Protein AF-A0A2Y9DBA9-F1 (afdb_monomer_lite)

pLDDT: mean 85.5, std 13.49, range [43.66, 98.62]

Foldseek 3Di:
DDDDDDDPCPPPDDPDCVSVVVPDDDDDDDDPVVVVVVVVVVVVVVVVVVVVVVVVVVLADDDDDDLCADPDADDSVVQNVQQPPDVPGPDDDDDDDDDDPDDGPDDDDDDDDDPPDCCVPPCNVVPDDPCVVVVHDPVVVVVVVVVVD

InterPro domains:
  IPR005045 CDC50/LEM3 family [PF03381] (53-137)
  IPR005045 CDC50/LEM3 family [PTHR10926] (10-135)

Organism: NCBI:txid127582

Secondary structure (DSSP, 8-state):
-------TTTTPPP--TTTTT----------HHHHHHHHHHHHHHHHHHHHHHHHHHHT--------S--TTS-THHHHHHHHTT-SSPP----------SS---S--------TT--TT-HHHHHS--HHHHTT--HHHHHHHHTT--

Radius of gyration: 33.94 Å; chains: 1; bounding box: 108×29×64 Å

Sequence (149 aa):
MTWSVTARGAHQPDNTAFTQQRLPAWQPLLSAGITLPLFFCAGLAFIGLGLGLYYTSNGIKELEYDYTGTSGTGNCSACAAAAEGRAPPPSCQCAWYFSLSEFFQGPVFLYYELSNFYQNYRRYVVSRDNAQLSGLLAITALTKEQVEY

Structure (mmCIF, N/CA/C/O backbone):
data_AF-A0A2Y9DBA9-F1
#
_entry.id   AF-A0A2Y9DBA9-F1
#
loop_
_atom_site.group_PDB
_atom_site.id
_atom_site.type_symbol
_atom_site.label_atom_id
_atom_site.label_alt_id
_atom_site.label_comp_id
_atom_site.label_asym_id
_atom_site.label_entity_id
_atom_site.label_seq_id
_atom_site.pdbx_PDB_ins_code
_atom_site.Cartn_x
_atom_site.Cartn_y
_atom_site.Cartn_z
_atom_site.occupancy
_atom_site.B_iso_or_equiv
_atom_site.auth_seq_id
_atom_site.auth_comp_id
_atom_site.auth_asym_id
_atom_site.auth_atom_id
_atom_site.pdbx_PDB_model_num
ATOM 1 N N . MET A 1 1 ? -84.149 2.862 5.071 1.00 43.66 1 MET A N 1
ATOM 2 C CA . MET A 1 1 ? -82.824 3.477 5.298 1.00 43.66 1 MET A CA 1
ATOM 3 C C . MET A 1 1 ? -82.266 2.909 6.590 1.00 43.66 1 MET A C 1
ATOM 5 O O . MET A 1 1 ? -82.730 3.279 7.658 1.00 43.66 1 MET A O 1
ATOM 9 N N . THR A 1 2 ? -81.364 1.938 6.495 1.00 44.06 2 THR A N 1
ATOM 10 C CA . THR A 1 2 ? -80.711 1.308 7.650 1.00 44.06 2 THR A CA 1
ATOM 11 C C . THR A 1 2 ? -79.307 1.888 7.762 1.00 44.06 2 THR A C 1
ATOM 13 O O . THR A 1 2 ? -78.480 1.667 6.882 1.00 44.06 2 THR A O 1
ATOM 16 N N . TRP A 1 3 ? -79.053 2.679 8.799 1.00 53.03 3 TRP A N 1
ATOM 17 C CA . TRP A 1 3 ? -77.713 3.160 9.120 1.00 53.03 3 TRP A CA 1
ATOM 18 C C . TRP A 1 3 ? -76.936 2.007 9.765 1.00 53.03 3 TRP A C 1
ATOM 20 O O . TRP A 1 3 ? -77.411 1.365 10.700 1.00 53.03 3 TRP A O 1
ATOM 30 N N . SER A 1 4 ? -75.764 1.690 9.223 1.00 56.81 4 SER A N 1
ATOM 31 C CA . SER A 1 4 ? -74.850 0.714 9.809 1.00 56.81 4 SER A CA 1
ATOM 32 C C . SER A 1 4 ? -74.238 1.298 11.080 1.00 56.81 4 SER A C 1
ATOM 34 O O . SER A 1 4 ? -73.645 2.376 11.040 1.00 56.81 4 SER A O 1
ATOM 36 N N . VAL A 1 5 ? -74.361 0.582 12.196 1.00 58.19 5 VAL A N 1
ATOM 37 C CA . VAL A 1 5 ? -73.677 0.898 13.454 1.00 58.19 5 VAL A CA 1
ATOM 38 C C . VAL A 1 5 ? -72.171 0.806 13.200 1.00 58.19 5 VAL A C 1
ATOM 40 O O . VAL A 1 5 ? -71.641 -0.288 13.011 1.00 58.19 5 VAL A O 1
ATOM 43 N N . THR A 1 6 ? -71.467 1.936 13.159 1.00 62.09 6 THR A N 1
ATOM 44 C CA . THR A 1 6 ? -70.002 1.936 13.141 1.00 62.09 6 THR A CA 1
ATOM 45 C C . THR A 1 6 ? -69.507 1.284 14.428 1.00 62.09 6 THR A C 1
ATOM 47 O O . THR A 1 6 ? -69.818 1.727 15.535 1.00 62.09 6 THR A O 1
ATOM 50 N N . ALA A 1 7 ? -68.762 0.185 14.288 1.00 64.44 7 ALA A N 1
ATOM 51 C CA . ALA A 1 7 ? -68.123 -0.477 15.414 1.00 64.44 7 ALA A CA 1
ATOM 52 C C . ALA A 1 7 ? -67.228 0.533 16.153 1.00 64.44 7 ALA A C 1
ATOM 54 O O . ALA A 1 7 ? -66.452 1.265 15.529 1.00 64.44 7 ALA A O 1
ATOM 55 N N . ARG A 1 8 ? -67.348 0.600 17.486 1.00 63.72 8 ARG A N 1
ATOM 56 C CA . ARG A 1 8 ? -66.501 1.471 18.315 1.00 63.72 8 ARG A CA 1
ATOM 57 C C . ARG A 1 8 ? -65.030 1.124 18.053 1.00 63.72 8 ARG A C 1
ATOM 59 O O . ARG A 1 8 ? -64.620 0.009 18.346 1.00 63.72 8 ARG A O 1
ATOM 66 N N . GLY A 1 9 ? -64.272 2.075 17.498 1.00 65.81 9 GLY A N 1
ATOM 67 C CA . GLY A 1 9 ? -62.831 1.941 17.243 1.00 65.81 9 GLY A CA 1
ATOM 68 C C . GLY A 1 9 ? -62.393 1.873 15.772 1.00 65.81 9 GLY A C 1
ATOM 69 O O . GLY A 1 9 ? -61.196 1.838 15.528 1.00 65.81 9 GLY A O 1
ATOM 70 N N . ALA A 1 10 ? -63.298 1.919 14.784 1.00 70.88 10 ALA A N 1
ATOM 71 C CA . ALA A 1 10 ? -62.939 1.791 13.356 1.00 70.88 10 ALA A CA 1
ATOM 72 C C . ALA A 1 10 ? -61.946 2.852 12.810 1.00 70.88 10 ALA A C 1
ATOM 74 O O . ALA A 1 10 ? -61.330 2.639 11.770 1.00 70.88 10 ALA A O 1
ATOM 75 N N . HIS A 1 11 ? -61.779 3.981 13.509 1.00 77.44 11 HIS A N 1
ATOM 76 C CA . HIS A 1 11 ? -60.805 5.042 13.200 1.00 77.44 11 HIS A CA 1
ATOM 77 C C . HIS A 1 11 ? -59.809 5.283 14.344 1.00 77.44 11 HIS A C 1
ATOM 79 O O . HIS A 1 11 ? -59.181 6.339 14.417 1.00 77.44 11 HIS A O 1
ATOM 85 N N . GLN A 1 12 ? -59.708 4.342 15.284 1.00 82.50 12 GLN A N 1
ATOM 86 C CA . GLN A 1 12 ? -58.794 4.467 16.405 1.00 82.50 12 GLN A CA 1
ATOM 87 C C . GLN A 1 12 ? -57.387 4.058 15.956 1.00 82.50 12 GLN A C 1
ATOM 89 O O . GLN A 1 12 ? -57.230 2.974 15.398 1.00 82.50 12 GLN A O 1
ATOM 94 N N . PRO A 1 13 ? -56.366 4.901 16.179 1.00 81.06 13 PRO A N 1
ATOM 95 C CA . PRO A 1 13 ? -55.000 4.546 15.835 1.00 81.06 13 PRO A CA 1
ATOM 96 C C . PRO A 1 13 ? -54.525 3.347 16.657 1.00 81.06 13 PRO A C 1
ATOM 98 O O . PRO A 1 13 ? -54.838 3.223 17.847 1.00 81.06 13 PRO A O 1
ATOM 101 N N . ASP A 1 14 ? -53.737 2.489 16.013 1.00 86.44 14 ASP A N 1
ATOM 102 C CA . ASP A 1 14 ? -53.222 1.266 16.614 1.00 86.44 14 ASP A CA 1
ATOM 103 C C . ASP A 1 14 ? -52.400 1.560 17.873 1.00 86.44 14 ASP A C 1
ATOM 105 O O . ASP A 1 14 ? -51.506 2.412 17.890 1.00 86.44 14 ASP A O 1
ATOM 109 N N . ASN A 1 15 ? -52.677 0.814 18.940 1.00 87.38 15 ASN A N 1
ATOM 110 C CA . ASN A 1 15 ? -52.022 0.945 20.241 1.00 87.38 15 ASN A CA 1
ATOM 111 C C . ASN A 1 15 ? -50.822 -0.011 20.364 1.00 87.38 15 ASN A C 1
ATOM 113 O O . ASN A 1 15 ? -50.716 -0.780 21.316 1.00 87.38 15 ASN A O 1
ATOM 117 N N . THR A 1 16 ? -49.939 -0.009 19.362 1.00 90.25 16 THR A N 1
ATOM 118 C CA . THR A 1 16 ? -48.692 -0.787 19.402 1.00 90.25 16 THR A CA 1
ATOM 119 C C . THR A 1 16 ? -47.533 0.085 19.885 1.00 90.25 16 THR A C 1
ATOM 121 O O . THR A 1 16 ? -47.520 1.299 19.676 1.00 90.25 16 THR A O 1
ATOM 124 N N . ALA A 1 17 ? -46.519 -0.522 20.508 1.00 88.00 17 ALA A N 1
ATOM 125 C CA . ALA A 1 17 ? -45.338 0.204 20.987 1.00 88.00 17 ALA A CA 1
ATOM 126 C C . ALA A 1 17 ? -44.582 0.933 19.857 1.00 88.00 17 ALA A C 1
ATOM 128 O O . ALA A 1 17 ? -43.975 1.975 20.097 1.00 88.00 17 ALA A O 1
ATOM 129 N N . PHE A 1 18 ? -44.657 0.418 18.626 1.00 91.44 18 PHE A N 1
ATOM 130 C CA . PHE A 1 18 ? -44.085 1.046 17.437 1.00 91.44 18 PHE A CA 1
ATOM 131 C C . PHE A 1 18 ? -44.898 2.266 16.985 1.00 91.44 18 PHE A C 1
ATOM 133 O O . PHE A 1 18 ? -44.349 3.361 16.883 1.00 91.44 18 PHE A O 1
ATOM 140 N N . THR A 1 19 ? -46.214 2.112 16.791 1.00 88.31 19 THR A N 1
ATOM 141 C CA . THR A 1 19 ? -47.096 3.204 16.330 1.00 88.31 19 THR A CA 1
ATOM 142 C C . THR A 1 19 ? -47.214 4.338 17.345 1.00 88.31 19 THR A C 1
ATOM 144 O O . THR A 1 19 ? -47.405 5.488 16.962 1.00 88.31 19 THR A O 1
ATOM 147 N N . GLN A 1 20 ? -47.033 4.041 18.634 1.00 91.44 20 GLN A N 1
ATOM 148 C CA . GLN A 1 20 ? -46.991 5.042 19.702 1.00 91.44 20 GLN A CA 1
ATOM 149 C C . GLN A 1 20 ? -45.594 5.579 20.016 1.00 91.44 20 GLN A C 1
ATOM 151 O O . GLN A 1 20 ? -45.466 6.404 20.919 1.00 91.44 20 GLN A O 1
ATOM 156 N N . GLN A 1 21 ? -44.557 5.117 19.308 1.00 89.69 21 GLN A N 1
ATOM 157 C CA . GLN A 1 21 ? -43.164 5.528 19.524 1.00 89.69 21 GLN A CA 1
ATOM 158 C C . GLN A 1 21 ? -42.684 5.308 20.973 1.00 89.69 21 GLN A C 1
ATOM 160 O O . GLN A 1 21 ? -41.910 6.087 21.522 1.00 89.69 21 GLN A O 1
ATOM 165 N N . ARG A 1 22 ? -43.143 4.221 21.603 1.00 93.19 22 ARG A N 1
ATOM 166 C CA . ARG A 1 22 ? -42.779 3.796 22.968 1.00 93.19 22 ARG A CA 1
ATOM 167 C C . ARG A 1 22 ? -41.885 2.560 22.960 1.00 93.19 22 ARG A C 1
ATOM 169 O O . ARG A 1 22 ? -41.922 1.751 23.886 1.00 93.19 22 ARG A O 1
ATOM 176 N N . LEU A 1 23 ? -41.114 2.379 21.891 1.00 94.38 23 LEU A N 1
ATOM 177 C CA . LEU A 1 23 ? -40.103 1.333 21.860 1.00 94.38 23 LEU A CA 1
ATOM 178 C C . LEU A 1 23 ? -39.049 1.610 22.941 1.00 94.38 23 LEU A C 1
ATOM 180 O O . LEU A 1 23 ? -38.666 2.768 23.129 1.00 94.38 23 LEU A O 1
ATOM 184 N N . PRO A 1 24 ? -38.568 0.574 23.651 1.00 93.00 24 PRO A N 1
ATOM 185 C CA . PRO A 1 24 ? -37.482 0.745 24.599 1.00 93.00 24 PRO A CA 1
ATOM 186 C C . PRO A 1 24 ? -36.252 1.241 23.840 1.00 93.00 24 PRO A C 1
ATOM 188 O O . PRO A 1 24 ? -35.742 0.569 22.945 1.00 93.00 24 PRO A O 1
ATOM 191 N N . ALA A 1 25 ? -35.794 2.435 24.191 1.00 93.19 25 ALA A N 1
ATOM 192 C CA . ALA A 1 25 ? -34.602 3.037 23.627 1.00 93.19 25 ALA A CA 1
ATOM 193 C C . ALA A 1 25 ? -33.575 3.220 24.736 1.00 93.19 25 ALA A C 1
ATOM 195 O O . ALA A 1 25 ? -33.893 3.682 25.833 1.00 93.19 25 ALA A O 1
ATOM 196 N N . TRP A 1 26 ? -32.327 2.879 24.440 1.00 90.81 26 TRP A N 1
ATOM 197 C CA . TRP A 1 26 ? -31.220 3.296 25.279 1.00 90.81 26 TRP A CA 1
ATOM 198 C C . TRP A 1 26 ? -30.837 4.728 24.903 1.00 90.81 26 TRP A C 1
ATOM 200 O O . TRP A 1 26 ? -30.543 5.010 23.743 1.00 90.81 26 TRP A O 1
ATOM 210 N N . GLN A 1 27 ? -30.868 5.633 25.879 1.00 90.44 27 GLN A N 1
ATOM 211 C CA . GLN A 1 27 ? -30.502 7.037 25.706 1.00 90.44 27 GLN A CA 1
ATOM 212 C C . GLN A 1 27 ? -29.197 7.310 26.464 1.00 90.44 27 GLN A C 1
ATOM 214 O O . GLN A 1 27 ? -29.238 7.647 27.650 1.00 90.44 27 GLN A O 1
ATOM 219 N N . PRO A 1 28 ? -28.026 7.122 25.831 1.00 88.06 28 PRO A N 1
ATOM 220 C CA . PRO A 1 28 ? -26.758 7.378 26.493 1.00 88.06 28 PRO A CA 1
ATOM 221 C C . PRO A 1 28 ? -26.563 8.882 26.696 1.00 88.06 28 PRO A C 1
ATOM 223 O O . PRO A 1 28 ? -26.501 9.652 25.739 1.00 88.06 28 PRO A O 1
ATOM 226 N N . LEU A 1 29 ? -26.423 9.303 27.952 1.00 89.12 29 LEU A N 1
ATOM 227 C CA . LEU A 1 29 ? -26.018 10.663 28.286 1.00 89.12 29 LEU A CA 1
ATOM 228 C C . LEU A 1 29 ? -24.488 10.714 28.377 1.00 89.12 29 LEU A C 1
ATOM 230 O O . LEU A 1 29 ? -23.895 10.125 29.282 1.00 89.12 29 LEU A O 1
ATOM 234 N N . LEU A 1 30 ? -23.843 11.415 27.441 1.00 89.75 30 LEU A N 1
ATOM 235 C CA . LEU A 1 30 ? -22.389 11.589 27.438 1.00 89.75 30 LEU A CA 1
ATOM 236 C C . LEU A 1 30 ? -21.969 12.570 28.545 1.00 89.75 30 LEU A C 1
ATOM 238 O O . LEU A 1 30 ? -21.906 13.780 28.346 1.00 89.75 30 LEU A O 1
ATOM 242 N N . SER A 1 31 ? -21.692 12.032 29.730 1.00 94.31 31 SER A N 1
ATOM 243 C CA . SER A 1 31 ? -21.115 12.770 30.856 1.00 94.31 31 SER A CA 1
ATOM 244 C C . SER A 1 31 ? -19.617 12.490 30.978 1.00 94.31 31 SER A C 1
ATOM 246 O O . SER A 1 31 ? -19.148 11.411 30.610 1.00 94.31 31 SER A O 1
ATOM 248 N N . ALA A 1 32 ? -18.864 13.430 31.559 1.00 93.44 32 ALA A N 1
ATOM 249 C CA . ALA A 1 32 ? -17.425 13.287 31.796 1.00 93.44 32 ALA A CA 1
ATOM 250 C C . ALA A 1 32 ? -17.071 11.978 32.531 1.00 93.44 32 ALA A C 1
ATOM 252 O O . ALA A 1 32 ? -16.060 11.356 32.217 1.00 93.44 32 ALA A O 1
ATOM 253 N N . GLY A 1 33 ? -17.938 11.512 33.439 1.00 93.25 33 GLY A N 1
ATOM 254 C CA . GLY A 1 33 ? -17.740 10.263 34.183 1.00 93.25 33 GLY A CA 1
ATOM 255 C C . GLY A 1 33 ? -17.783 8.984 33.337 1.00 93.25 33 GLY A C 1
ATOM 256 O O . GLY A 1 33 ? -17.204 7.985 33.745 1.00 93.25 33 GLY A O 1
ATOM 257 N N . ILE A 1 34 ? -18.424 9.002 32.164 1.00 93.44 34 ILE A N 1
ATOM 258 C CA . ILE A 1 34 ? -18.486 7.851 31.242 1.00 93.44 34 ILE A CA 1
ATOM 259 C C . ILE A 1 34 ? -17.462 8.023 30.116 1.00 93.44 34 ILE A C 1
ATOM 261 O O . ILE A 1 34 ? -16.780 7.075 29.731 1.00 93.44 34 ILE A O 1
ATOM 265 N N . THR A 1 35 ? -17.311 9.247 29.613 1.00 95.19 35 THR A N 1
ATOM 266 C CA . THR A 1 35 ? -16.444 9.546 28.470 1.00 95.19 35 THR A CA 1
ATOM 267 C C . THR A 1 35 ? -14.954 9.391 28.797 1.00 95.19 35 THR A C 1
ATOM 269 O O . THR A 1 35 ? -14.208 8.840 27.990 1.00 95.19 35 THR A O 1
ATOM 272 N N . LEU A 1 36 ? -14.508 9.828 29.982 1.00 95.81 36 LEU A N 1
ATOM 273 C CA . LEU A 1 36 ? -13.103 9.721 30.400 1.00 95.81 36 LEU A CA 1
ATOM 274 C C . LEU A 1 36 ? -12.595 8.268 30.485 1.00 95.81 36 LEU A C 1
ATOM 276 O O . LEU A 1 36 ? -11.584 7.972 29.844 1.00 95.81 36 LEU A O 1
ATOM 280 N N . PRO A 1 37 ? -13.256 7.343 31.214 1.00 96.19 37 PRO A N 1
ATOM 281 C CA . PRO A 1 37 ? -12.796 5.957 31.270 1.00 96.19 37 PRO A CA 1
ATOM 282 C C . PRO A 1 37 ? -12.893 5.262 29.909 1.00 96.19 37 PRO A C 1
ATOM 284 O O . PRO A 1 37 ? -11.995 4.498 29.563 1.00 96.19 37 PRO A O 1
ATOM 287 N N . LEU A 1 38 ? -13.922 5.567 29.105 1.00 95.69 38 LEU A N 1
ATOM 288 C CA . LEU A 1 38 ? -14.052 5.028 27.750 1.00 95.69 38 LEU A CA 1
ATOM 289 C C . LEU A 1 38 ? -12.823 5.369 26.895 1.00 95.69 38 LEU A C 1
ATOM 291 O O . LEU A 1 38 ? -12.211 4.472 26.312 1.00 95.69 38 LEU A O 1
ATOM 295 N N . PHE A 1 39 ? -12.433 6.647 26.847 1.00 97.06 39 PHE A N 1
ATOM 296 C CA . PHE A 1 39 ? -11.257 7.065 26.084 1.00 97.06 39 PHE A CA 1
ATOM 297 C C . PHE A 1 39 ? -9.954 6.515 26.657 1.00 97.06 39 PHE A C 1
ATOM 299 O O . PHE A 1 39 ? -9.060 6.172 25.887 1.00 97.06 39 PHE A O 1
ATOM 306 N N . PHE A 1 40 ? -9.842 6.381 27.978 1.00 97.94 40 PHE A N 1
ATOM 307 C CA . PHE A 1 40 ? -8.658 5.792 28.600 1.00 97.94 40 PHE A CA 1
ATOM 308 C C . PHE A 1 40 ? -8.475 4.321 28.195 1.00 97.94 40 PHE A C 1
ATOM 310 O O . PHE A 1 40 ? -7.392 3.924 27.763 1.00 97.94 40 PHE A O 1
ATOM 317 N N . CYS A 1 41 ? -9.545 3.523 28.249 1.00 98.06 41 CYS A N 1
ATOM 318 C CA . CYS A 1 41 ? -9.517 2.126 27.815 1.00 98.06 41 CYS A CA 1
ATOM 319 C C . CYS A 1 41 ? -9.234 1.993 26.313 1.00 98.06 41 CYS A C 1
ATOM 321 O O . CYS A 1 41 ? -8.396 1.181 25.920 1.00 98.06 41 CYS A O 1
ATOM 323 N N . ALA A 1 42 ? -9.884 2.811 25.479 1.00 98.19 42 ALA A N 1
ATOM 324 C CA . ALA A 1 42 ? -9.623 2.835 24.041 1.00 98.19 42 ALA A CA 1
ATOM 325 C C . ALA A 1 42 ? -8.165 3.225 23.733 1.00 98.19 42 ALA A C 1
ATOM 327 O O . ALA A 1 42 ? -7.525 2.605 22.886 1.00 98.19 42 ALA A O 1
ATOM 328 N N . GLY A 1 43 ? -7.613 4.199 24.463 1.00 98.62 43 GLY A N 1
ATOM 329 C CA . GLY A 1 43 ? -6.222 4.626 24.335 1.00 98.62 43 GLY A CA 1
ATOM 330 C C . GLY A 1 43 ? -5.234 3.507 24.657 1.00 98.62 43 GLY A C 1
ATOM 331 O O . GLY A 1 43 ? -4.340 3.242 23.858 1.00 98.62 43 GLY A O 1
ATOM 332 N N . LEU A 1 44 ? -5.420 2.793 25.772 1.00 98.50 44 LEU A N 1
ATOM 333 C CA . LEU A 1 44 ? -4.569 1.646 26.118 1.00 98.50 44 LEU A CA 1
ATOM 334 C C . LEU A 1 44 ? -4.650 0.528 25.070 1.00 98.50 44 LEU A C 1
ATOM 336 O O . LEU A 1 44 ? -3.622 -0.051 24.712 1.00 98.50 44 LEU A O 1
ATOM 340 N N . ALA A 1 45 ? -5.845 0.259 24.541 1.00 98.38 45 ALA A N 1
ATOM 341 C CA . ALA A 1 45 ? -6.024 -0.716 23.4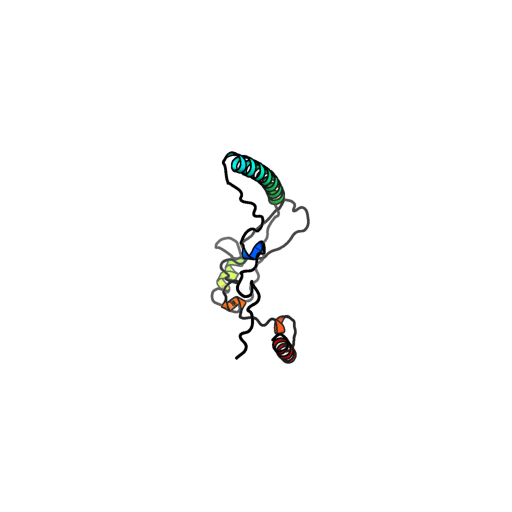70 1.00 98.38 45 ALA A CA 1
ATOM 342 C C . ALA A 1 45 ? -5.264 -0.307 22.196 1.00 98.38 45 ALA A C 1
ATOM 344 O O . ALA A 1 45 ? -4.553 -1.126 21.610 1.00 98.38 45 ALA A O 1
ATOM 345 N N . PHE A 1 46 ? -5.353 0.963 21.793 1.00 98.62 46 PHE A N 1
ATOM 346 C CA . PHE A 1 46 ? -4.642 1.475 20.620 1.00 98.62 46 PHE A CA 1
ATOM 347 C C . PHE A 1 46 ? -3.132 1.567 20.817 1.00 98.62 46 PHE A C 1
ATOM 349 O O . PHE A 1 46 ? -2.402 1.341 19.857 1.00 98.62 46 PHE A O 1
ATOM 356 N N . ILE A 1 47 ? -2.644 1.819 22.032 1.00 98.62 47 ILE A N 1
ATOM 357 C CA . ILE A 1 47 ? -1.207 1.741 22.328 1.00 98.62 47 ILE A CA 1
ATOM 358 C C . ILE A 1 47 ? -0.712 0.303 22.143 1.00 98.62 47 ILE A C 1
ATOM 360 O O . ILE A 1 47 ? 0.289 0.089 21.462 1.00 98.62 47 ILE A O 1
ATOM 364 N N . GLY A 1 48 ? -1.426 -0.688 22.686 1.00 98.25 48 GLY A N 1
ATOM 365 C CA . GLY A 1 48 ? -1.070 -2.099 22.511 1.00 98.25 48 GLY A CA 1
ATOM 366 C C . GLY A 1 48 ? -1.070 -2.527 21.040 1.00 98.25 48 GLY A C 1
ATOM 367 O O . GLY A 1 48 ? -0.095 -3.109 20.563 1.00 98.25 48 GLY A O 1
ATOM 368 N N . LEU A 1 49 ? -2.128 -2.173 20.304 1.00 98.38 49 LEU A N 1
ATOM 369 C CA . LEU A 1 49 ? -2.230 -2.429 18.865 1.00 98.38 49 LEU A CA 1
ATOM 370 C C . LEU A 1 49 ? -1.104 -1.730 18.087 1.00 98.38 49 LEU A C 1
ATOM 372 O O . LEU A 1 49 ? -0.457 -2.350 17.247 1.00 98.38 49 LEU A O 1
ATOM 376 N N . GLY A 1 50 ? -0.850 -0.456 18.387 1.00 98.56 50 GLY A N 1
ATOM 377 C CA . GLY A 1 50 ? 0.164 0.360 17.727 1.00 98.56 50 GLY A CA 1
ATOM 378 C C . GLY A 1 50 ? 1.573 -0.191 17.925 1.00 98.56 50 GLY A C 1
ATOM 379 O O . GLY A 1 50 ? 2.322 -0.280 16.958 1.00 98.56 50 GLY A O 1
ATOM 380 N N . LEU A 1 51 ? 1.914 -0.635 19.140 1.00 98.44 51 LEU A N 1
ATOM 381 C CA . LEU A 1 51 ? 3.198 -1.287 19.417 1.00 98.44 51 LEU A CA 1
ATOM 382 C C . LEU A 1 51 ? 3.349 -2.605 18.650 1.00 98.44 51 LEU A C 1
ATOM 384 O O . LEU A 1 51 ? 4.419 -2.862 18.099 1.00 98.44 51 LEU A O 1
ATOM 388 N N . GLY A 1 52 ? 2.285 -3.412 18.580 1.00 97.88 52 GLY A N 1
ATOM 389 C CA . GLY A 1 52 ? 2.278 -4.650 17.799 1.00 97.88 52 GLY A CA 1
ATOM 390 C C . GLY A 1 52 ? 2.526 -4.392 16.313 1.00 97.88 52 GLY A C 1
ATOM 391 O O . GLY A 1 52 ? 3.445 -4.970 15.734 1.00 97.88 52 GLY A O 1
ATOM 392 N N . LEU A 1 53 ? 1.764 -3.466 15.721 1.00 98.06 53 LEU A N 1
ATOM 393 C CA . LEU A 1 53 ? 1.911 -3.080 14.316 1.00 98.06 53 LEU A CA 1
ATOM 394 C C . LEU A 1 53 ? 3.293 -2.482 14.029 1.00 98.06 53 LEU A C 1
ATOM 396 O O . LEU A 1 53 ? 3.931 -2.865 13.050 1.00 98.06 53 LEU A O 1
ATOM 400 N N . TYR A 1 54 ? 3.789 -1.602 14.901 1.00 97.94 54 TYR A N 1
ATOM 401 C CA . TYR A 1 54 ? 5.108 -0.984 14.767 1.00 97.94 54 TYR A CA 1
ATOM 402 C C . TYR A 1 54 ? 6.236 -2.021 14.794 1.00 97.94 54 TYR A C 1
ATOM 404 O O . TYR A 1 54 ? 7.123 -1.996 13.940 1.00 97.94 54 TYR A O 1
ATOM 412 N N . TYR A 1 55 ? 6.178 -2.974 15.730 1.00 97.56 55 TYR A N 1
ATOM 413 C CA . TYR A 1 55 ? 7.152 -4.060 15.800 1.00 97.56 55 TYR A CA 1
ATOM 414 C C . TYR A 1 55 ? 7.141 -4.910 14.526 1.00 97.56 55 TYR A C 1
ATOM 416 O O . TYR A 1 55 ? 8.197 -5.167 13.950 1.00 97.56 55 TYR A O 1
ATOM 424 N N . THR A 1 56 ? 5.954 -5.300 14.048 1.00 95.69 56 THR A N 1
ATOM 425 C CA . THR A 1 56 ? 5.844 -6.085 12.811 1.00 95.69 56 THR A CA 1
ATOM 426 C C . THR A 1 56 ? 6.300 -5.306 11.580 1.00 95.69 56 THR A C 1
ATOM 428 O O . THR A 1 56 ? 6.932 -5.886 10.704 1.00 95.69 56 THR A O 1
ATOM 431 N N 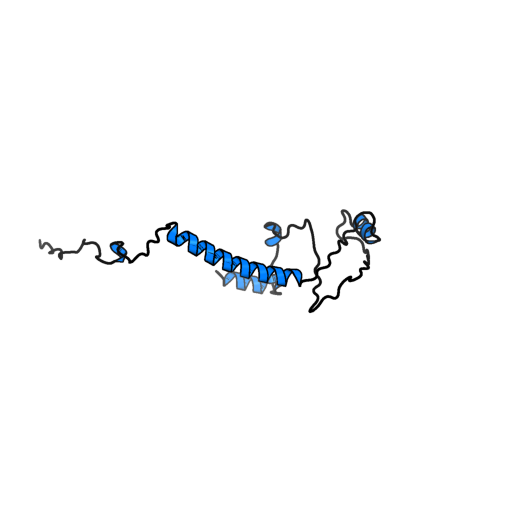. SER A 1 57 ? 6.046 -3.995 11.534 1.00 95.75 57 SER A N 1
ATOM 432 C CA . SER A 1 57 ? 6.434 -3.128 10.418 1.00 95.75 57 SER A CA 1
ATOM 433 C C . SER A 1 57 ? 7.950 -2.997 10.314 1.00 95.75 57 SER A C 1
ATOM 435 O O . SER A 1 57 ? 8.500 -3.148 9.231 1.00 95.75 57 SER A O 1
ATOM 437 N N . ASN A 1 58 ? 8.642 -2.789 11.438 1.00 93.75 58 ASN A N 1
ATOM 438 C CA . ASN A 1 58 ? 10.104 -2.679 11.450 1.00 93.75 58 ASN A CA 1
ATOM 439 C C . ASN A 1 58 ? 10.821 -4.011 11.173 1.00 93.75 58 ASN A C 1
ATOM 441 O O . ASN A 1 58 ? 12.025 -4.022 10.908 1.00 93.75 58 ASN A O 1
ATOM 445 N N . GLY A 1 59 ? 10.107 -5.137 11.267 1.00 90.81 59 GLY A N 1
ATOM 446 C CA . GLY A 1 59 ? 10.624 -6.448 10.883 1.00 90.81 59 GLY A CA 1
ATOM 447 C C . GLY A 1 59 ? 10.704 -6.652 9.368 1.00 90.81 59 GLY A C 1
ATOM 448 O O . GLY A 1 59 ? 11.455 -7.517 8.918 1.00 90.81 59 GLY A O 1
ATOM 449 N N . ILE A 1 60 ? 9.964 -5.866 8.580 1.00 91.88 60 ILE A N 1
ATOM 450 C CA . ILE A 1 60 ? 9.967 -5.956 7.120 1.00 91.88 60 ILE A CA 1
ATOM 451 C C . ILE A 1 60 ? 11.183 -5.204 6.582 1.00 91.88 60 ILE A C 1
ATOM 453 O O . ILE A 1 60 ? 11.444 -4.059 6.946 1.00 91.88 60 ILE A O 1
ATOM 457 N N . LYS A 1 61 ? 11.943 -5.874 5.716 1.00 92.56 61 LYS A N 1
ATOM 458 C CA . LYS A 1 61 ? 13.082 -5.293 5.008 1.00 92.56 61 LYS A CA 1
ATOM 459 C C . LYS A 1 61 ? 12.669 -5.019 3.573 1.00 92.56 61 LYS A C 1
ATOM 461 O O . LYS A 1 61 ? 12.154 -5.912 2.904 1.00 92.56 61 LYS A O 1
ATOM 466 N N . GLU A 1 62 ? 12.901 -3.796 3.123 1.00 92.62 62 GLU A N 1
ATOM 467 C CA . GLU A 1 62 ? 12.597 -3.335 1.773 1.00 92.62 62 GLU A CA 1
ATOM 468 C C . GLU A 1 62 ? 13.836 -2.702 1.143 1.00 92.62 62 GLU A C 1
ATOM 470 O O . GLU A 1 62 ? 14.686 -2.133 1.832 1.00 92.62 62 GLU A O 1
ATOM 475 N N . LEU A 1 63 ? 13.963 -2.862 -0.171 1.00 91.94 63 LEU A N 1
ATOM 476 C CA . LEU A 1 63 ? 15.027 -2.265 -0.960 1.00 91.94 63 LEU A CA 1
ATOM 477 C C . LEU A 1 63 ? 14.430 -1.768 -2.269 1.00 91.94 63 LEU A C 1
ATOM 479 O O . LEU A 1 63 ? 13.907 -2.558 -3.053 1.00 91.94 63 LEU A O 1
ATOM 483 N N . GLU A 1 64 ? 14.523 -0.464 -2.485 1.00 91.62 64 GLU A N 1
ATOM 484 C CA . GLU A 1 64 ? 13.948 0.222 -3.634 1.00 91.62 64 GLU A CA 1
ATOM 485 C C . GLU A 1 64 ? 15.063 0.840 -4.484 1.00 91.62 64 GLU A C 1
ATOM 487 O O . GLU A 1 64 ? 15.992 1.460 -3.961 1.00 91.62 64 GLU A O 1
ATOM 492 N N . TYR A 1 65 ? 14.972 0.661 -5.804 1.00 88.50 65 TYR A N 1
ATOM 493 C CA . TYR A 1 65 ? 15.882 1.272 -6.769 1.00 88.50 65 TYR A CA 1
ATOM 494 C C . TYR A 1 65 ? 15.109 1.841 -7.956 1.00 88.50 65 TYR A C 1
ATOM 496 O O . TYR A 1 65 ? 14.406 1.111 -8.657 1.00 88.50 65 TYR A O 1
ATOM 504 N N . ASP A 1 66 ? 15.315 3.129 -8.228 1.00 88.81 66 ASP A N 1
ATOM 505 C CA . ASP A 1 66 ? 14.804 3.783 -9.430 1.00 88.81 66 ASP A CA 1
ATOM 506 C C . ASP A 1 66 ? 15.700 3.472 -10.641 1.00 88.81 66 ASP A C 1
ATOM 508 O O . ASP A 1 66 ? 16.867 3.868 -10.704 1.00 88.81 66 ASP A O 1
ATOM 512 N N . TYR A 1 67 ? 15.134 2.766 -11.621 1.00 86.81 67 TYR A N 1
ATOM 513 C CA . TYR A 1 67 ? 15.794 2.376 -12.870 1.00 86.81 67 TYR A CA 1
ATOM 514 C C . TYR A 1 67 ? 15.398 3.258 -14.072 1.00 86.81 67 TYR A C 1
ATOM 516 O O . TYR A 1 67 ? 15.759 2.941 -15.208 1.00 86.81 67 TYR A O 1
ATOM 524 N N . THR A 1 68 ? 14.696 4.378 -13.850 1.00 85.62 68 THR A N 1
ATOM 525 C CA . THR A 1 68 ? 14.262 5.318 -14.906 1.00 85.62 68 THR A CA 1
ATOM 526 C C . THR A 1 68 ? 15.446 6.002 -15.601 1.00 85.62 68 THR A C 1
ATOM 528 O O . THR A 1 68 ? 15.349 6.374 -16.767 1.00 85.62 68 THR A O 1
ATOM 531 N N . GLY A 1 69 ? 16.596 6.118 -14.923 1.00 71.38 69 GLY A N 1
ATOM 532 C CA . GLY A 1 69 ? 17.840 6.618 -15.516 1.00 71.38 69 GLY A CA 1
ATOM 533 C C . GLY A 1 69 ? 18.018 8.133 -15.410 1.00 71.38 69 GLY A C 1
ATOM 534 O O . GLY A 1 69 ? 18.178 8.816 -16.420 1.00 71.38 69 GLY A O 1
ATOM 535 N N . THR A 1 70 ? 18.039 8.661 -14.186 1.00 68.31 70 THR A N 1
ATOM 536 C CA . THR A 1 70 ? 18.470 10.041 -13.916 1.00 68.31 70 THR A CA 1
ATOM 537 C C . THR A 1 70 ? 19.966 10.235 -14.215 1.00 68.31 70 THR A C 1
ATOM 539 O O . THR A 1 70 ? 20.758 9.289 -14.242 1.00 68.31 70 THR A O 1
ATOM 542 N N . SER A 1 71 ? 20.365 11.477 -14.509 1.00 55.81 71 SER A N 1
ATOM 543 C CA . SER A 1 71 ? 21.722 11.826 -14.948 1.00 55.81 71 SER A CA 1
ATOM 544 C C . SER A 1 71 ? 22.784 11.429 -13.913 1.00 55.81 71 SER A C 1
ATOM 546 O O . SER A 1 71 ? 22.936 12.101 -12.896 1.00 55.81 71 SER A O 1
ATOM 548 N N . GLY A 1 72 ? 23.551 10.368 -14.187 1.00 60.59 72 GLY A N 1
ATOM 549 C CA . GLY A 1 72 ? 24.745 10.006 -13.408 1.00 60.59 72 GLY A CA 1
ATOM 550 C C . GLY A 1 72 ? 24.925 8.520 -13.087 1.00 60.59 72 GLY A C 1
ATOM 551 O O . GLY A 1 72 ? 26.012 8.134 -12.667 1.00 60.59 72 GLY A O 1
ATOM 552 N N . THR A 1 73 ? 23.916 7.674 -13.312 1.00 59.12 73 THR A N 1
ATOM 553 C CA . THR A 1 73 ? 23.911 6.277 -12.830 1.00 59.12 73 THR A CA 1
ATOM 554 C C . THR A 1 73 ? 23.678 5.240 -13.940 1.00 59.12 73 THR A C 1
ATOM 556 O O . THR A 1 73 ? 22.882 4.317 -13.816 1.00 59.12 73 THR A O 1
ATOM 559 N N . GLY A 1 74 ? 24.432 5.341 -15.040 1.00 66.62 74 GLY A N 1
ATOM 560 C CA . GLY A 1 74 ? 24.654 4.216 -15.963 1.00 66.62 74 GLY A CA 1
ATOM 561 C C . GLY A 1 74 ? 23.771 4.152 -17.217 1.00 66.62 74 GLY A C 1
ATOM 562 O O . GLY A 1 74 ? 23.108 5.115 -17.605 1.00 66.62 74 GLY A O 1
ATOM 563 N N . ASN A 1 75 ? 23.806 2.990 -17.881 1.00 78.38 75 ASN A N 1
ATOM 564 C CA . ASN A 1 75 ? 23.298 2.776 -19.246 1.00 78.38 75 ASN A CA 1
ATOM 565 C C . ASN A 1 75 ? 21.766 2.924 -19.389 1.00 78.38 75 ASN A C 1
ATOM 567 O O . ASN A 1 75 ? 21.284 3.137 -20.499 1.00 78.38 75 ASN A O 1
ATOM 571 N N . CYS A 1 76 ? 20.997 2.855 -18.293 1.00 85.19 76 CYS A N 1
ATOM 572 C CA . CYS A 1 76 ? 19.532 3.014 -18.308 1.00 85.19 76 CYS A CA 1
ATOM 573 C C . CYS A 1 76 ? 19.105 4.411 -18.783 1.00 85.19 76 CYS A C 1
ATOM 575 O O . CYS A 1 76 ? 18.115 4.541 -19.498 1.00 85.19 76 CYS A O 1
ATOM 577 N N . SER A 1 77 ? 19.888 5.444 -18.453 1.00 84.56 77 SER A N 1
ATOM 578 C CA . SER A 1 77 ? 19.628 6.828 -18.877 1.00 84.56 77 SER A CA 1
ATOM 579 C C . SER A 1 77 ? 19.669 6.993 -20.402 1.00 84.56 77 SER A C 1
ATOM 581 O O . SER A 1 77 ? 18.864 7.723 -20.977 1.00 84.56 77 SER A O 1
ATOM 583 N N . ALA A 1 78 ? 20.542 6.243 -21.083 1.00 84.25 78 ALA A N 1
ATOM 584 C CA . ALA A 1 78 ? 20.598 6.214 -22.540 1.00 84.25 78 ALA A CA 1
ATOM 585 C C . ALA A 1 78 ? 19.344 5.561 -23.142 1.00 84.25 78 ALA A C 1
ATOM 587 O O . ALA A 1 78 ? 18.842 6.033 -24.161 1.00 84.25 78 ALA A O 1
ATOM 588 N N . CYS A 1 79 ? 18.807 4.515 -22.501 1.00 86.31 79 CYS A N 1
ATOM 589 C CA . CYS A 1 79 ? 17.544 3.904 -22.918 1.00 86.31 79 CYS A CA 1
ATOM 590 C C . CYS A 1 79 ? 16.363 4.862 -22.739 1.00 86.31 79 CYS A C 1
ATOM 592 O O . CYS A 1 79 ? 15.523 4.953 -23.633 1.00 86.31 79 CYS A O 1
ATOM 594 N N . ALA A 1 80 ? 16.319 5.596 -21.626 1.00 85.25 80 ALA A N 1
ATOM 595 C CA . ALA A 1 80 ? 15.281 6.590 -21.371 1.00 85.25 80 ALA A CA 1
ATOM 596 C C . ALA A 1 80 ? 15.309 7.714 -22.417 1.00 85.25 80 ALA A C 1
ATOM 598 O O . ALA A 1 80 ? 14.289 7.988 -23.048 1.00 85.25 80 ALA A O 1
ATOM 599 N N . ALA A 1 81 ? 16.491 8.274 -22.697 1.00 83.88 81 ALA A N 1
ATOM 600 C CA . ALA A 1 81 ? 16.666 9.287 -23.737 1.00 83.88 81 ALA A CA 1
ATOM 601 C C . ALA A 1 81 ? 16.325 8.756 -25.144 1.00 83.88 81 ALA A C 1
ATOM 603 O O . ALA A 1 81 ? 15.713 9.449 -25.953 1.00 83.88 81 ALA A O 1
ATOM 604 N N . ALA A 1 82 ? 16.685 7.506 -25.455 1.00 84.06 82 ALA A N 1
ATOM 605 C CA . ALA A 1 82 ? 16.374 6.895 -26.750 1.00 84.06 82 ALA A CA 1
ATOM 606 C C . ALA A 1 82 ? 14.873 6.602 -26.946 1.00 84.06 82 ALA A C 1
ATOM 608 O O . ALA A 1 82 ? 14.412 6.519 -28.094 1.00 84.06 82 ALA A O 1
ATOM 609 N N . ALA A 1 83 ? 14.132 6.417 -25.850 1.00 83.06 83 ALA A N 1
ATOM 610 C CA . ALA A 1 83 ? 12.697 6.140 -25.835 1.00 83.06 83 ALA A CA 1
ATOM 611 C C . ALA A 1 83 ? 11.826 7.405 -25.742 1.00 83.06 83 ALA A C 1
ATOM 613 O O . ALA A 1 83 ? 10.615 7.324 -25.954 1.00 83.06 83 ALA A O 1
ATOM 614 N N . GLU A 1 84 ? 12.414 8.567 -25.454 1.00 84.06 84 GLU A N 1
ATOM 615 C CA . GLU A 1 84 ? 11.672 9.805 -25.237 1.00 84.06 84 GLU A CA 1
ATOM 616 C C . GLU A 1 84 ? 10.822 10.182 -26.466 1.00 84.06 84 GLU A C 1
ATOM 618 O O . GLU A 1 84 ? 11.316 10.340 -27.586 1.00 84.06 84 GLU A O 1
ATOM 623 N N . GLY A 1 85 ? 9.502 10.266 -26.265 1.00 81.94 85 GLY A N 1
ATOM 624 C CA . GLY A 1 85 ? 8.535 10.612 -27.311 1.00 81.94 85 GLY A CA 1
ATOM 625 C C . GLY A 1 85 ? 8.281 9.531 -28.372 1.00 81.94 85 GLY A C 1
ATOM 626 O O . GLY A 1 85 ? 7.620 9.823 -29.371 1.00 81.94 85 GLY A O 1
ATOM 627 N N . ARG A 1 86 ? 8.771 8.295 -28.193 1.00 83.50 86 ARG A N 1
ATOM 628 C CA . ARG A 1 86 ? 8.571 7.191 -29.151 1.00 83.50 86 ARG A CA 1
ATOM 629 C C . ARG A 1 86 ? 7.699 6.081 -28.573 1.00 83.50 86 ARG A C 1
ATOM 631 O O . ARG A 1 86 ? 7.968 5.556 -27.498 1.00 83.50 86 ARG A O 1
ATOM 638 N N . ALA A 1 87 ? 6.692 5.670 -29.341 1.00 84.94 87 ALA A N 1
ATOM 639 C CA . ALA A 1 87 ? 5.878 4.493 -29.063 1.00 84.94 87 ALA A CA 1
ATOM 640 C C . ALA A 1 87 ? 5.709 3.680 -30.363 1.00 84.94 87 ALA A C 1
ATOM 642 O O . ALA A 1 87 ? 5.074 4.184 -31.292 1.00 84.94 87 ALA A O 1
ATOM 643 N N . PRO A 1 88 ? 6.266 2.454 -30.470 1.00 84.50 88 PRO A N 1
ATOM 644 C CA . PRO A 1 88 ? 6.982 1.693 -29.439 1.00 84.50 88 PRO A CA 1
ATOM 645 C C . PRO A 1 88 ? 8.427 2.183 -29.196 1.00 84.50 88 PRO A C 1
ATOM 647 O O . PRO A 1 88 ? 9.042 2.757 -30.099 1.00 84.50 88 PRO A O 1
ATOM 650 N N . PRO A 1 89 ? 8.989 1.957 -27.993 1.00 83.25 89 PRO A N 1
ATOM 651 C CA . PRO A 1 89 ? 10.386 2.274 -27.709 1.00 83.25 89 PRO A CA 1
ATOM 652 C C . PRO A 1 89 ? 11.343 1.378 -28.523 1.00 83.25 89 PRO A C 1
ATOM 654 O O . PRO A 1 89 ? 10.997 0.236 -28.842 1.00 83.25 89 PRO A O 1
ATOM 657 N N . PRO A 1 90 ? 12.554 1.862 -28.866 1.00 85.62 90 PRO A N 1
ATOM 658 C CA . PRO A 1 90 ? 13.564 1.042 -29.532 1.00 85.62 90 PRO A CA 1
ATOM 659 C C . PRO A 1 90 ? 14.065 -0.079 -28.608 1.00 85.62 90 PRO A C 1
ATOM 661 O O . PRO A 1 90 ? 14.016 0.041 -27.384 1.00 85.62 90 PRO A O 1
ATOM 664 N N . SER A 1 91 ? 14.599 -1.162 -29.184 1.00 88.31 91 SER A N 1
ATOM 665 C CA . SER A 1 91 ? 15.220 -2.238 -28.405 1.00 88.31 91 SER A CA 1
ATOM 666 C C . SER A 1 91 ? 16.419 -1.699 -27.620 1.00 88.31 91 SER A C 1
ATOM 668 O O . SER A 1 91 ? 17.445 -1.362 -28.213 1.00 88.31 91 SER A O 1
ATOM 670 N N . CYS A 1 92 ? 16.297 -1.628 -26.297 1.00 86.31 92 CYS A N 1
ATOM 671 C CA . CYS A 1 92 ? 17.356 -1.189 -25.398 1.00 86.31 92 CYS A CA 1
ATOM 672 C C . CYS A 1 92 ? 17.428 -2.134 -24.200 1.00 86.31 92 CYS A C 1
ATOM 674 O O . CYS A 1 92 ? 16.396 -2.539 -23.667 1.00 86.31 92 CYS A O 1
ATOM 676 N N . GLN A 1 93 ? 18.638 -2.511 -23.795 1.00 86.19 93 GLN A N 1
ATOM 677 C CA . GLN A 1 93 ? 18.868 -3.348 -22.621 1.00 86.19 93 GLN A CA 1
ATOM 678 C C . GLN A 1 93 ? 19.637 -2.536 -21.589 1.00 86.19 93 GLN A C 1
ATOM 680 O O . GLN A 1 93 ? 20.701 -1.992 -21.885 1.00 86.19 93 GLN A O 1
ATOM 685 N N . CYS A 1 94 ? 19.106 -2.483 -20.374 1.00 86.06 94 CYS A N 1
ATOM 686 C CA . CYS A 1 94 ? 19.819 -1.963 -19.224 1.00 86.06 94 CYS A CA 1
ATOM 687 C C . CYS A 1 94 ? 19.940 -3.058 -18.165 1.00 86.06 94 CYS A C 1
ATOM 689 O O . CYS A 1 94 ? 18.998 -3.814 -17.939 1.00 86.06 94 CYS A O 1
ATOM 691 N N . ALA A 1 95 ? 21.102 -3.128 -17.522 1.00 84.50 95 ALA A N 1
ATOM 692 C CA . ALA A 1 95 ? 21.344 -3.977 -16.369 1.00 84.50 95 ALA A CA 1
ATOM 693 C C . ALA A 1 95 ? 21.680 -3.094 -15.168 1.00 84.50 95 ALA A C 1
ATOM 695 O O . ALA A 1 95 ? 22.457 -2.145 -15.293 1.00 84.50 95 ALA A O 1
ATOM 696 N N . TRP A 1 96 ? 21.110 -3.434 -14.015 1.00 82.94 96 TRP A N 1
ATOM 697 C CA . TRP A 1 96 ? 21.377 -2.770 -12.747 1.00 82.94 96 TRP A CA 1
ATOM 698 C C . TRP A 1 96 ? 21.984 -3.769 -11.769 1.00 82.94 96 TRP A C 1
ATOM 700 O O . TRP A 1 96 ? 21.459 -4.870 -11.598 1.00 82.94 96 TRP A O 1
ATOM 710 N N . TYR A 1 97 ? 23.089 -3.388 -11.134 1.00 86.94 97 TYR A N 1
ATOM 711 C CA . TYR A 1 97 ? 23.755 -4.205 -10.125 1.00 86.94 97 TYR A CA 1
ATOM 712 C C . TYR A 1 97 ? 23.499 -3.594 -8.754 1.00 86.94 97 TYR A C 1
ATOM 714 O O . TYR A 1 97 ? 23.785 -2.418 -8.536 1.00 86.94 97 TYR A O 1
ATOM 722 N N . PHE A 1 98 ? 22.983 -4.398 -7.831 1.00 87.88 98 PHE A N 1
ATOM 723 C CA . PHE A 1 98 ? 22.762 -3.993 -6.451 1.00 87.88 98 PHE A CA 1
ATOM 724 C C . PHE A 1 98 ? 23.302 -5.044 -5.485 1.00 87.88 98 PHE A C 1
ATOM 726 O O . PHE A 1 98 ? 23.448 -6.218 -5.831 1.00 87.88 98 PHE A O 1
ATOM 733 N N . SER A 1 99 ? 23.607 -4.605 -4.269 1.00 91.50 99 SER A N 1
ATOM 734 C CA . SER A 1 99 ? 24.000 -5.467 -3.161 1.00 91.50 99 SER A CA 1
ATOM 735 C C . SER A 1 99 ? 22.965 -5.378 -2.045 1.00 91.50 99 SER A C 1
ATOM 737 O O . SER A 1 99 ? 22.373 -4.330 -1.803 1.00 91.50 99 SER A O 1
ATOM 739 N N . LEU A 1 100 ? 22.741 -6.499 -1.363 1.00 92.62 100 LEU A N 1
ATOM 740 C CA . LEU A 1 100 ? 21.882 -6.559 -0.186 1.00 92.62 100 LEU A CA 1
ATOM 741 C C . LEU A 1 100 ? 22.754 -6.322 1.049 1.00 92.62 100 LEU A C 1
ATOM 743 O O . LEU A 1 100 ? 23.663 -7.106 1.320 1.00 92.62 100 LEU A O 1
ATOM 747 N N . SER A 1 101 ? 22.507 -5.232 1.776 1.00 89.31 101 SER A N 1
ATOM 748 C CA . SER A 1 101 ? 23.223 -4.910 3.019 1.00 89.31 101 SER A CA 1
ATOM 749 C C . SER A 1 101 ? 22.823 -5.820 4.182 1.00 89.31 101 SER A C 1
ATOM 751 O O . SER A 1 101 ? 23.625 -6.066 5.080 1.00 89.31 101 SER A O 1
ATOM 753 N N . GLU A 1 102 ? 21.594 -6.333 4.158 1.00 89.69 102 GLU A N 1
ATOM 754 C CA . GLU A 1 102 ? 21.014 -7.165 5.205 1.00 89.69 102 GLU A CA 1
ATOM 755 C C . GLU A 1 10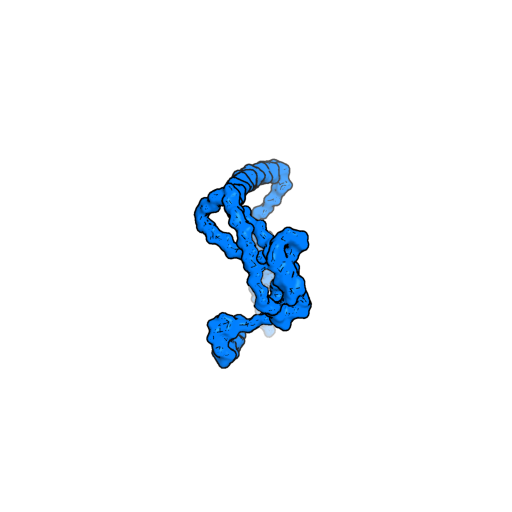2 ? 20.414 -8.450 4.626 1.00 89.69 102 GLU A C 1
ATOM 757 O O . GLU A 1 102 ? 20.062 -8.532 3.448 1.00 89.69 102 GLU A O 1
ATOM 762 N N . PHE A 1 103 ? 20.286 -9.470 5.474 1.00 90.69 103 PHE A N 1
ATOM 763 C CA . PHE A 1 103 ? 19.648 -10.727 5.105 1.00 90.69 103 PHE A CA 1
ATOM 764 C C . PHE A 1 103 ? 18.122 -10.614 5.216 1.00 90.69 103 PHE A C 1
ATOM 766 O O . PHE A 1 103 ? 17.588 -10.334 6.290 1.00 90.69 103 PHE A O 1
ATOM 773 N N . PHE A 1 104 ? 17.421 -10.884 4.117 1.00 92.69 104 PHE A N 1
ATOM 774 C CA . PHE A 1 104 ? 15.962 -10.863 4.053 1.00 92.69 104 PHE A CA 1
ATOM 775 C C . PHE A 1 104 ? 15.418 -12.184 4.602 1.00 92.69 104 PHE A C 1
ATOM 777 O O . PHE A 1 104 ? 15.538 -13.234 3.971 1.00 92.69 104 PHE A O 1
ATOM 784 N N . GLN A 1 105 ? 14.849 -12.144 5.806 1.00 89.38 105 GLN A N 1
ATOM 785 C CA . GLN A 1 105 ? 14.261 -13.322 6.438 1.00 89.38 105 GLN A CA 1
ATOM 786 C C . GLN A 1 105 ? 12.862 -13.589 5.865 1.00 89.38 105 GLN A C 1
ATOM 788 O O . GLN A 1 105 ? 11.984 -12.735 5.952 1.00 89.38 105 GLN A O 1
ATOM 793 N N . GLY A 1 106 ? 12.640 -14.791 5.324 1.00 89.38 106 GLY A N 1
ATOM 794 C CA . GLY A 1 106 ? 11.336 -15.223 4.804 1.00 89.38 106 GLY A CA 1
ATOM 795 C C . GLY A 1 106 ? 11.202 -15.137 3.275 1.00 89.38 106 GLY A C 1
ATOM 796 O O . GLY A 1 106 ? 12.212 -15.101 2.570 1.00 89.38 106 GLY A O 1
ATOM 797 N N . PRO A 1 107 ? 9.967 -15.185 2.737 1.00 93.81 107 PRO A N 1
ATOM 798 C CA . PRO A 1 107 ? 9.729 -15.107 1.299 1.00 93.81 107 PRO A CA 1
ATOM 799 C C . PRO A 1 107 ? 9.994 -13.692 0.769 1.00 93.81 107 PRO A C 1
ATOM 801 O O . PRO A 1 107 ? 9.503 -12.709 1.318 1.00 93.81 107 PRO A O 1
ATOM 804 N N . VAL A 1 108 ? 10.749 -13.605 -0.328 1.00 94.19 108 VAL A N 1
ATOM 805 C CA . VAL A 1 108 ? 11.075 -12.341 -1.001 1.00 94.19 108 VAL A CA 1
ATOM 806 C C . VAL A 1 108 ? 10.095 -12.104 -2.145 1.00 94.19 108 VAL A C 1
ATOM 808 O O . VAL A 1 108 ? 9.849 -12.998 -2.955 1.00 94.19 108 VAL A O 1
ATOM 811 N N . PHE A 1 109 ? 9.566 -10.885 -2.225 1.00 95.25 109 PHE A N 1
ATOM 812 C CA . PHE A 1 109 ? 8.679 -10.441 -3.296 1.00 95.25 109 PHE A CA 1
ATOM 813 C C . PHE A 1 109 ? 9.358 -9.340 -4.110 1.00 95.25 109 PHE A C 1
ATOM 815 O O . PHE A 1 109 ? 10.008 -8.462 -3.548 1.00 95.25 109 PHE A O 1
ATOM 822 N N . LEU A 1 110 ? 9.197 -9.392 -5.432 1.00 94.25 110 LEU A N 1
ATOM 823 C CA . LEU A 1 110 ? 9.685 -8.373 -6.356 1.00 94.25 110 LEU A CA 1
ATOM 824 C C . LEU A 1 110 ? 8.494 -7.561 -6.865 1.00 94.25 110 LEU A C 1
ATOM 826 O O . LEU A 1 110 ? 7.557 -8.131 -7.426 1.00 94.25 110 LEU A O 1
ATOM 830 N N . TYR A 1 111 ? 8.563 -6.243 -6.717 1.00 96.75 111 TYR A N 1
ATOM 831 C CA . TYR A 1 111 ? 7.562 -5.311 -7.226 1.00 96.75 111 TYR A CA 1
ATOM 832 C C . TYR A 1 111 ? 8.205 -4.339 -8.212 1.00 96.75 111 TYR A C 1
ATOM 834 O O . TYR A 1 111 ? 9.380 -4.000 -8.085 1.00 96.75 111 TYR A O 1
ATOM 842 N N . TYR A 1 112 ? 7.428 -3.904 -9.201 1.00 95.12 112 TYR A N 1
ATOM 843 C CA . TYR A 1 112 ? 7.784 -2.781 -10.059 1.00 95.12 112 TYR A CA 1
ATOM 844 C C . TYR A 1 112 ? 6.893 -1.595 -9.699 1.00 95.12 112 TYR A C 1
ATOM 846 O O . TYR A 1 112 ? 5.680 -1.747 -9.542 1.00 95.12 112 TYR A O 1
ATOM 854 N N . GLU A 1 113 ? 7.494 -0.417 -9.585 1.00 94.94 113 GLU A N 1
ATOM 855 C CA . GLU A 1 113 ? 6.779 0.822 -9.309 1.00 94.94 113 GLU A CA 1
ATOM 856 C C . GLU A 1 113 ? 6.725 1.705 -10.558 1.00 94.94 113 GLU A C 1
ATOM 858 O O . GLU A 1 113 ? 7.675 1.777 -11.338 1.00 94.94 113 GLU A O 1
ATOM 863 N N . LEU A 1 114 ? 5.579 2.359 -10.755 1.00 94.25 114 LEU A N 1
ATOM 864 C CA . LEU A 1 114 ? 5.341 3.340 -11.809 1.00 94.25 114 LEU A CA 1
ATOM 865 C C . LEU A 1 114 ? 4.810 4.613 -11.154 1.00 94.25 114 LEU A C 1
ATOM 867 O O . LEU A 1 114 ? 3.672 4.644 -10.681 1.00 94.25 114 LEU A O 1
ATOM 871 N N . SER A 1 115 ? 5.612 5.673 -11.160 1.00 93.56 115 SER A N 1
ATOM 872 C CA . SER A 1 115 ? 5.177 6.995 -10.715 1.00 93.56 115 SER A CA 1
ATOM 873 C C . SER A 1 115 ? 4.512 7.764 -11.863 1.00 93.56 115 SER A C 1
ATOM 875 O O . SER A 1 115 ? 4.728 7.484 -13.042 1.00 93.56 115 SER A O 1
ATOM 877 N N . ASN A 1 116 ? 3.649 8.731 -11.529 1.00 93.62 116 ASN A N 1
ATOM 878 C CA . ASN A 1 116 ? 2.920 9.560 -12.503 1.00 93.62 116 ASN A CA 1
ATOM 879 C C . ASN A 1 116 ? 2.048 8.786 -13.519 1.00 93.62 116 ASN A C 1
ATOM 881 O O . ASN A 1 116 ? 1.733 9.300 -14.594 1.00 93.62 116 ASN A O 1
ATOM 885 N N . PHE A 1 117 ? 1.601 7.575 -13.174 1.00 94.56 117 PHE A N 1
ATOM 886 C CA . PHE A 1 117 ? 0.713 6.763 -14.007 1.00 94.56 117 PHE A CA 1
ATOM 887 C C . PHE A 1 117 ? -0.697 6.651 -13.400 1.00 94.56 117 PHE A C 1
ATOM 889 O O . PHE A 1 117 ? -0.935 5.928 -12.434 1.00 94.56 117 PHE A O 1
ATOM 896 N N . TYR A 1 118 ? -1.665 7.369 -13.978 1.00 96.06 118 TYR A N 1
ATOM 897 C CA . TYR A 1 118 ? -3.021 7.523 -13.427 1.00 96.06 118 TYR A CA 1
ATOM 898 C C . TYR A 1 118 ? -3.975 6.375 -13.807 1.00 96.06 118 TYR A C 1
ATOM 900 O O . TYR A 1 118 ? -4.923 6.556 -14.577 1.00 96.06 118 TYR A O 1
ATOM 908 N N . GLN A 1 119 ? -3.767 5.188 -13.233 1.00 95.50 119 GLN A N 1
ATOM 909 C CA . GLN A 1 119 ? -4.639 4.021 -13.467 1.00 95.50 119 GLN A CA 1
ATOM 910 C C . GLN A 1 119 ? -6.080 4.215 -12.973 1.00 95.50 119 GLN A C 1
ATOM 912 O O . GLN A 1 119 ? -7.003 3.576 -13.471 1.00 95.50 119 GLN A O 1
ATOM 917 N N . ASN A 1 120 ? -6.296 5.103 -12.003 1.00 96.12 120 ASN A N 1
ATOM 918 C CA . ASN A 1 120 ? -7.608 5.398 -11.427 1.00 96.12 120 ASN A CA 1
ATOM 919 C C . ASN A 1 120 ? -8.469 6.341 -12.292 1.00 96.12 120 ASN A C 1
ATOM 921 O O . ASN A 1 120 ? -9.588 6.685 -11.904 1.00 96.12 120 ASN A O 1
ATOM 925 N N . TYR A 1 121 ? -7.991 6.770 -13.462 1.00 97.12 121 TYR A N 1
ATOM 926 C CA . TYR A 1 121 ? -8.770 7.625 -14.351 1.00 97.12 121 TYR A CA 1
ATOM 927 C C . TYR A 1 121 ? -9.991 6.882 -14.914 1.00 97.12 121 TYR A C 1
ATOM 929 O O . TYR A 1 121 ? -9.857 5.833 -15.542 1.00 97.12 121 TYR A O 1
ATOM 937 N N . ARG A 1 122 ? -11.203 7.443 -14.759 1.00 95.81 122 ARG A N 1
ATOM 938 C CA . ARG A 1 122 ? -12.464 6.763 -15.126 1.00 95.81 122 ARG A CA 1
ATOM 939 C C . ARG A 1 122 ? -12.453 6.183 -16.544 1.00 95.81 122 ARG A C 1
ATOM 941 O O . ARG A 1 122 ? -12.872 5.046 -16.725 1.00 95.81 122 ARG A O 1
ATOM 948 N N . ARG A 1 123 ? -11.987 6.933 -17.553 1.00 96.38 123 ARG A N 1
ATOM 949 C CA . ARG A 1 123 ? -11.967 6.421 -18.940 1.00 96.38 123 ARG A CA 1
ATOM 950 C C . ARG A 1 123 ? -10.951 5.296 -19.128 1.00 96.38 123 ARG A C 1
ATOM 952 O O . ARG A 1 123 ? -11.218 4.395 -19.906 1.00 96.38 123 ARG A O 1
ATOM 959 N N . TYR A 1 124 ? -9.834 5.333 -18.406 1.00 95.62 124 TYR A N 1
ATOM 960 C CA . TYR A 1 124 ? -8.842 4.262 -18.426 1.00 95.62 124 TYR A CA 1
ATOM 961 C C . TYR A 1 124 ? -9.430 2.976 -17.829 1.00 95.62 124 TYR A C 1
ATOM 963 O O . TYR A 1 124 ? -9.389 1.925 -18.457 1.00 95.62 124 TYR A O 1
ATOM 971 N N . VAL A 1 125 ? -10.091 3.083 -16.672 1.00 96.06 125 VAL A N 1
ATOM 972 C CA . VAL A 1 125 ? -10.724 1.944 -15.982 1.00 96.06 125 VAL A CA 1
ATOM 973 C C . VAL A 1 125 ? -11.861 1.311 -16.793 1.00 96.06 125 VAL A C 1
ATOM 975 O O . VAL A 1 125 ? -12.063 0.097 -16.720 1.00 96.06 125 VAL A O 1
ATOM 978 N N . VAL A 1 126 ? -12.624 2.121 -17.533 1.00 95.50 126 VAL A N 1
ATOM 979 C CA . VAL A 1 126 ? -13.771 1.659 -18.337 1.00 95.50 126 VAL A CA 1
ATOM 980 C C . VAL A 1 126 ? -13.343 1.126 -19.708 1.00 95.50 126 VAL A C 1
ATOM 982 O O . VAL A 1 126 ? -14.058 0.319 -20.290 1.00 95.50 126 VAL A O 1
ATOM 985 N N . SER A 1 127 ? -12.179 1.523 -20.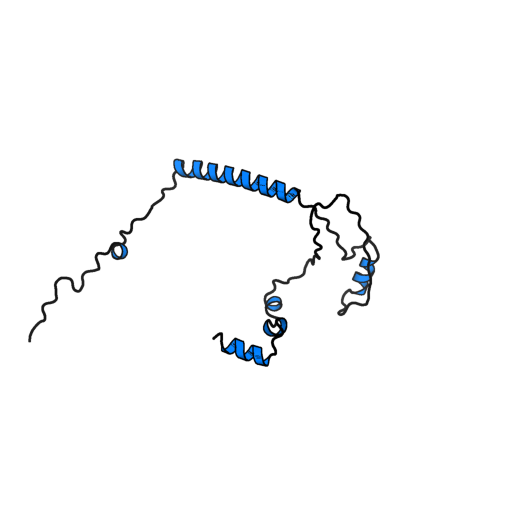224 1.00 95.50 127 SER A N 1
ATOM 986 C CA . SER A 1 127 ? -11.673 1.101 -21.536 1.00 95.50 127 SER A CA 1
ATOM 987 C C . SER A 1 127 ? -11.081 -0.320 -21.511 1.00 95.50 127 SER A C 1
ATOM 989 O O . SER A 1 127 ? -9.922 -0.522 -21.875 1.00 95.50 127 SER A O 1
ATOM 991 N N . ARG A 1 128 ? -11.871 -1.308 -21.072 1.00 92.38 128 ARG A N 1
ATOM 992 C CA . ARG A 1 128 ? -11.541 -2.743 -21.062 1.00 92.38 128 ARG A CA 1
ATOM 993 C C . ARG A 1 128 ? -12.790 -3.595 -21.277 1.00 92.38 128 ARG A C 1
ATOM 995 O O . ARG A 1 128 ? -13.874 -3.218 -20.842 1.00 92.38 128 ARG A O 1
ATOM 1002 N N . ASP A 1 129 ? -12.611 -4.765 -21.876 1.00 91.88 129 ASP A N 1
ATOM 1003 C CA . ASP A 1 129 ? -13.662 -5.768 -22.051 1.00 91.88 129 ASP A CA 1
ATOM 1004 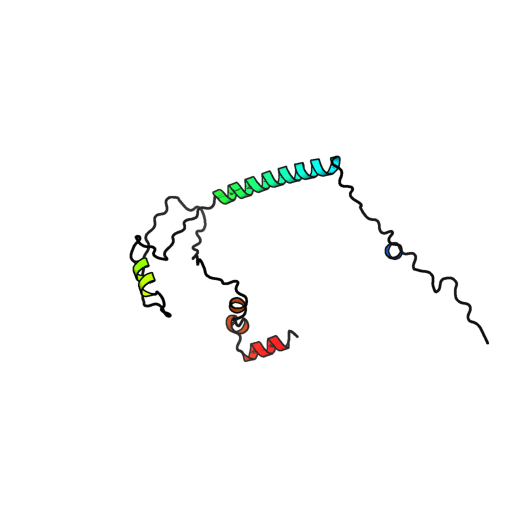C C . ASP A 1 129 ? -13.375 -6.986 -21.157 1.00 91.88 129 ASP A C 1
ATOM 1006 O O . ASP A 1 129 ? -12.432 -7.747 -21.380 1.00 91.88 129 ASP A O 1
ATOM 1010 N N . ASN A 1 130 ? -14.190 -7.171 -20.116 1.00 92.06 130 ASN A N 1
ATOM 1011 C CA . ASN A 1 130 ? -14.022 -8.274 -19.167 1.00 92.06 130 ASN A CA 1
ATOM 1012 C C . ASN A 1 130 ? -14.375 -9.642 -19.777 1.00 92.06 130 ASN A C 1
ATOM 1014 O O . ASN A 1 130 ? -13.828 -10.666 -19.352 1.00 92.06 130 ASN A O 1
ATOM 1018 N N . ALA A 1 131 ? -15.274 -9.689 -20.764 1.00 90.94 131 ALA A N 1
ATOM 1019 C CA . ALA A 1 131 ? -15.617 -10.933 -21.442 1.00 90.94 131 ALA A CA 1
ATOM 1020 C C . ALA A 1 131 ? -14.443 -11.392 -22.314 1.00 90.94 131 ALA A C 1
ATOM 1022 O O . ALA A 1 131 ? -14.020 -12.545 -22.220 1.00 90.94 131 ALA A O 1
ATOM 1023 N N . GLN A 1 132 ? -13.830 -10.462 -23.050 1.00 91.94 132 GLN A N 1
ATOM 1024 C CA . GLN A 1 132 ? -12.603 -10.737 -23.795 1.00 91.94 132 GLN A CA 1
ATOM 1025 C C . GLN A 1 132 ? -11.466 -11.198 -22.868 1.00 91.94 132 GLN A C 1
ATOM 1027 O O . GLN A 1 132 ? -10.812 -12.201 -23.150 1.00 91.94 132 GLN A O 1
ATOM 1032 N N . LEU A 1 133 ? -11.243 -10.504 -21.746 1.00 92.75 133 LEU A N 1
ATOM 1033 C CA . LEU A 1 133 ? -10.173 -10.839 -20.795 1.00 92.75 133 LEU A CA 1
ATOM 1034 C C . LEU A 1 133 ? -10.369 -12.201 -20.112 1.00 92.75 133 LEU A C 1
ATOM 1036 O O . LEU A 1 133 ? -9.389 -12.841 -19.739 1.00 92.75 133 LEU A O 1
ATOM 1040 N N . SER A 1 134 ? -11.613 -12.662 -19.970 1.00 93.56 134 SER A N 1
ATOM 1041 C CA . SER A 1 134 ? -11.926 -14.008 -19.468 1.00 93.56 134 SER A CA 1
ATOM 1042 C C . SER A 1 134 ? -11.878 -15.094 -20.551 1.00 93.56 134 SER A C 1
ATOM 1044 O O . SER A 1 134 ? -12.078 -16.269 -20.245 1.00 93.56 134 SER A O 1
ATOM 1046 N N . GLY A 1 135 ? -11.586 -14.728 -21.804 1.00 92.06 135 GLY A N 1
ATOM 1047 C CA . GLY A 1 135 ? -11.506 -15.650 -22.937 1.00 92.06 135 GLY A CA 1
ATOM 1048 C C . GLY A 1 135 ? -12.862 -16.026 -23.538 1.00 92.06 135 GLY A C 1
ATOM 1049 O O . GLY A 1 135 ? -12.938 -16.974 -24.321 1.00 92.06 135 GLY A O 1
ATOM 1050 N N . LEU A 1 136 ? -13.938 -15.310 -23.195 1.00 90.50 136 LEU A N 1
ATOM 1051 C CA . LEU A 1 136 ? -15.241 -15.516 -23.819 1.00 90.50 136 LEU A CA 1
ATOM 1052 C C . LEU A 1 136 ? -15.239 -14.935 -25.231 1.00 90.50 136 LEU A C 1
ATOM 1054 O O . LEU A 1 136 ? -14.848 -13.793 -25.470 1.00 90.50 136 LEU A O 1
ATOM 1058 N N . LEU A 1 137 ? -15.734 -15.729 -26.178 1.00 84.88 137 LEU A N 1
ATOM 1059 C CA . LEU A 1 137 ? -16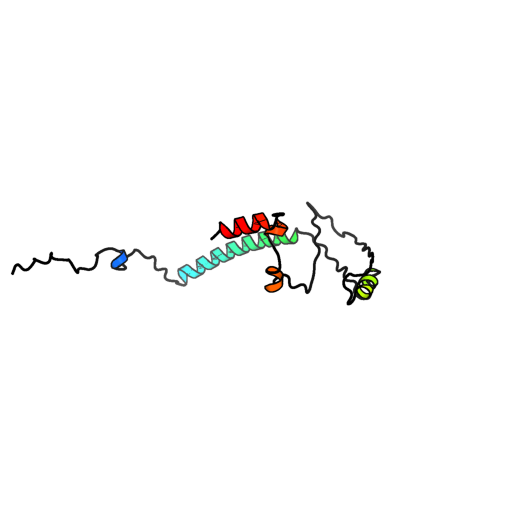.022 -15.241 -27.518 1.00 84.88 137 LEU A CA 1
ATOM 1060 C C . LEU A 1 137 ? -17.171 -14.230 -27.439 1.00 84.88 137 LEU A C 1
ATOM 1062 O O . LEU A 1 137 ? -18.112 -14.413 -26.664 1.00 84.88 137 LEU A O 1
ATOM 1066 N N . ALA A 1 138 ? -17.127 -13.199 -28.284 1.00 72.38 138 ALA A N 1
ATOM 1067 C CA . ALA A 1 138 ? -18.130 -12.130 -28.309 1.00 72.38 138 ALA A CA 1
ATOM 1068 C C . ALA A 1 138 ? -19.577 -12.660 -28.389 1.00 72.38 138 ALA A C 1
ATOM 1070 O O . ALA A 1 138 ? -20.484 -12.100 -27.787 1.00 72.38 138 ALA A O 1
ATOM 1071 N N . ILE A 1 139 ? -19.784 -13.794 -29.065 1.00 69.69 139 ILE A N 1
ATOM 1072 C CA . ILE A 1 139 ? -21.092 -14.449 -29.200 1.00 69.69 139 ILE A CA 1
ATOM 1073 C C . ILE A 1 139 ? -21.629 -14.917 -27.835 1.00 69.69 139 ILE A C 1
ATOM 1075 O O . ILE A 1 139 ? -22.806 -14.734 -27.539 1.00 69.69 139 ILE A O 1
ATOM 1079 N N . THR A 1 140 ? -20.768 -15.465 -26.976 1.00 65.50 140 THR A N 1
ATOM 1080 C CA . THR A 1 140 ? -21.131 -15.923 -25.626 1.00 65.50 140 THR A CA 1
ATOM 1081 C C . THR A 1 140 ? -21.265 -14.749 -24.650 1.00 65.50 140 THR A C 1
ATOM 1083 O O . THR A 1 140 ? -22.099 -14.788 -23.745 1.00 65.50 140 THR A O 1
ATOM 1086 N N . ALA A 1 141 ? -20.490 -13.678 -24.848 1.00 62.81 141 ALA A N 1
ATOM 1087 C CA . ALA A 1 141 ? -20.586 -12.454 -24.052 1.00 62.81 141 ALA A CA 1
ATOM 1088 C C . ALA A 1 141 ? -21.972 -11.795 -24.181 1.00 62.81 141 ALA A C 1
ATOM 1090 O O . ALA A 1 141 ? -22.611 -11.513 -23.167 1.00 62.81 141 ALA A O 1
ATOM 1091 N N . LEU A 1 142 ? -22.487 -11.681 -25.413 1.00 62.69 142 LEU A N 1
ATOM 1092 C CA . LEU A 1 142 ? -23.826 -11.144 -25.686 1.00 62.69 142 LEU A CA 1
ATOM 1093 C C . LEU A 1 142 ? -24.936 -11.986 -25.044 1.00 62.69 142 LEU A C 1
ATOM 1095 O O . LEU A 1 142 ? -25.918 -11.438 -24.557 1.00 62.69 142 LEU A O 1
ATOM 1099 N N . THR A 1 143 ? -24.781 -13.314 -24.980 1.00 60.94 143 THR A N 1
ATOM 1100 C CA . THR A 1 143 ? -25.772 -14.166 -24.298 1.00 60.94 143 THR A CA 1
ATOM 1101 C C . THR A 1 143 ? -25.778 -13.989 -22.782 1.00 60.94 143 THR A C 1
ATOM 1103 O O . THR A 1 143 ? -26.803 -14.227 -22.157 1.00 60.94 143 THR A O 1
ATOM 1106 N N . LYS A 1 144 ? -24.662 -13.563 -22.177 1.00 58.53 144 LYS A N 1
ATOM 1107 C CA . LYS A 1 144 ? -24.547 -13.398 -20.723 1.00 58.53 144 LYS A CA 1
ATOM 1108 C C . LYS A 1 144 ? -25.078 -12.040 -20.262 1.00 58.53 144 LYS A C 1
ATOM 1110 O O . LYS A 1 144 ? -25.795 -11.973 -19.272 1.00 58.53 144 LYS A O 1
ATOM 1115 N N . GLU A 1 145 ? -24.811 -10.988 -21.032 1.00 58.84 145 GLU A N 1
ATOM 1116 C CA . GLU A 1 145 ? -25.303 -9.630 -20.759 1.00 58.84 145 GLU A CA 1
ATOM 1117 C C . GLU A 1 145 ? -26.832 -9.506 -20.933 1.00 58.84 145 GLU A C 1
ATOM 1119 O O . GLU A 1 145 ? -27.458 -8.641 -20.335 1.00 58.84 145 GLU A O 1
ATOM 1124 N N . GLN A 1 146 ? -27.454 -10.407 -21.704 1.00 53.41 146 GLN A N 1
ATOM 1125 C CA . GLN A 1 146 ? -28.915 -10.508 -21.847 1.00 53.41 146 GLN A CA 1
ATOM 1126 C C . GLN A 1 146 ? -29.599 -11.370 -20.766 1.00 53.41 146 GLN A C 1
ATOM 1128 O O . GLN A 1 146 ? -30.823 -11.383 -20.705 1.00 53.41 146 GLN A O 1
ATOM 1133 N N . VAL A 1 147 ? -28.845 -12.112 -19.945 1.00 54.44 147 VAL A N 1
ATOM 1134 C CA . VAL A 1 147 ? -29.383 -12.962 -18.856 1.00 54.44 147 VAL A CA 1
ATOM 1135 C C . VAL A 1 147 ? -29.255 -12.280 -17.488 1.00 54.44 147 VAL A C 1
ATOM 1137 O O . VAL A 1 147 ? -29.935 -12.660 -16.540 1.00 54.44 147 VAL A O 1
ATOM 1140 N N . GLU A 1 148 ? -28.402 -11.261 -17.379 1.00 52.50 148 GLU A N 1
ATOM 1141 C CA . GLU A 1 148 ? -28.192 -10.478 -16.155 1.00 52.50 148 GLU A CA 1
ATOM 1142 C C . GLU A 1 148 ? -29.069 -9.205 -16.095 1.00 52.50 148 GLU A C 1
ATOM 1144 O O . GLU A 1 148 ? -28.815 -8.317 -15.280 1.00 52.50 148 GLU A O 1
ATOM 1149 N N . TYR A 1 149 ? -30.118 -9.137 -16.932 1.00 45.00 149 TYR A N 1
ATOM 1150 C CA . TYR A 1 149 ? -31.192 -8.136 -16.881 1.00 45.00 149 TYR A CA 1
ATOM 1151 C C . TYR A 1 149 ? -32.570 -8.796 -16.776 1.00 45.00 149 TYR A C 1
ATOM 1153 O O . TYR A 1 149 ? -32.800 -9.795 -17.495 1.00 45.00 149 TYR A O 1
#